Protein AF-A0A5K0VXI4-F1 (afdb_monomer_lite)

pLDDT: mean 77.42, std 13.48, range [48.38, 95.31]

Radius of gyration: 17.02 Å; chains: 1; bounding box: 46×22×40 Å

InterPro domains:
  IPR001902 SLC26A/SulP transporter [PTHR11814] (1-54)
  IPR011547 SLC26A/SulP transporter domain [PF00916] (1-56)

Organism: NCBI:txid210225

Sequence (57 aa):
LGILVDFFSHATVVGFMGGTAIIIILQQLKGLLGLEHFTHKTNVVSVMQSVSSQTHE

Structure (mmCIF, N/CA/C/O backbone):
data_AF-A0A5K0VXI4-F1
#
_entry.id   AF-A0A5K0VXI4-F1
#
loop_
_atom_site.group_PDB
_atom_site.id
_atom_site.type_symbol
_atom_site.label_atom_id
_atom_site.label_alt_id
_atom_site.label_comp_id
_atom_site.label_asym_id
_atom_site.label_entity_id
_atom_site.label_seq_id
_atom_site.pdbx_PDB_ins_code
_atom_site.Cartn_x
_atom_site.Cartn_y
_atom_site.Cartn_z
_atom_site.occupancy
_atom_site.B_iso_or_equiv
_atom_site.auth_seq_id
_atom_site.auth_comp_id
_atom_site.auth_asym_id
_atom_site.auth_atom_id
_atom_site.pdbx_PDB_model_num
ATOM 1 N N . LEU A 1 1 ? 19.428 -6.941 -22.779 1.00 68.31 1 LEU A N 1
ATOM 2 C CA . LEU A 1 1 ? 19.442 -6.393 -21.400 1.00 68.31 1 LEU A CA 1
ATOM 3 C C . LEU A 1 1 ? 18.516 -5.183 -21.237 1.00 68.31 1 LEU A C 1
ATOM 5 O O . LEU A 1 1 ? 17.849 -5.118 -20.218 1.00 68.31 1 LEU A O 1
ATOM 9 N N . GLY A 1 2 ? 18.388 -4.291 -22.233 1.00 85.06 2 GLY A N 1
ATOM 10 C CA . GLY A 1 2 ? 17.508 -3.109 -22.145 1.00 85.06 2 GLY A CA 1
ATOM 11 C C . GLY A 1 2 ? 16.007 -3.392 -21.968 1.00 85.06 2 GLY A C 1
ATOM 12 O O . GLY A 1 2 ? 15.385 -2.755 -21.135 1.00 85.06 2 GLY A O 1
ATOM 13 N N . ILE A 1 3 ? 15.441 -4.390 -22.664 1.00 87.69 3 ILE A N 1
ATOM 14 C CA . ILE A 1 3 ? 13.993 -4.701 -22.601 1.00 87.69 3 ILE A CA 1
ATOM 15 C C . ILE A 1 3 ? 13.542 -5.125 -21.193 1.00 87.69 3 ILE A C 1
ATOM 17 O O . ILE A 1 3 ? 12.482 -4.714 -20.734 1.00 87.69 3 ILE A O 1
ATOM 21 N N . LEU A 1 4 ? 14.349 -5.925 -20.483 1.00 85.81 4 LEU A N 1
ATOM 22 C CA . LEU A 1 4 ? 14.019 -6.316 -19.109 1.00 85.81 4 LEU A CA 1
ATOM 23 C C . LEU A 1 4 ? 14.124 -5.120 -18.157 1.00 85.81 4 LEU A C 1
ATOM 25 O O . LEU A 1 4 ? 13.250 -4.937 -17.321 1.00 85.81 4 LEU A O 1
ATOM 29 N N . VAL A 1 5 ? 15.166 -4.296 -18.291 1.00 87.06 5 VAL A N 1
ATOM 30 C CA . VAL A 1 5 ? 15.352 -3.113 -17.434 1.00 87.06 5 VAL A CA 1
ATOM 31 C C . VAL A 1 5 ? 14.219 -2.106 -17.631 1.00 87.06 5 VAL A C 1
ATOM 33 O O . VAL A 1 5 ? 13.708 -1.585 -16.647 1.00 87.06 5 VAL A O 1
ATOM 36 N N . ASP A 1 6 ? 13.776 -1.886 -18.866 1.00 86.88 6 ASP A N 1
ATOM 37 C CA . ASP A 1 6 ? 12.648 -1.005 -19.182 1.00 86.88 6 ASP A CA 1
ATOM 38 C C . ASP A 1 6 ? 11.328 -1.512 -18.569 1.00 86.88 6 ASP A C 1
ATOM 40 O O . ASP A 1 6 ? 10.632 -0.767 -17.875 1.00 86.88 6 ASP A O 1
ATOM 44 N N . PHE A 1 7 ? 11.048 -2.815 -18.695 1.00 87.75 7 PHE A N 1
ATOM 45 C CA . PHE A 1 7 ? 9.877 -3.450 -18.081 1.00 87.75 7 PHE A CA 1
ATOM 46 C C . PHE A 1 7 ? 9.884 -3.340 -16.549 1.00 87.75 7 PHE A C 1
ATOM 48 O O . PHE A 1 7 ? 8.886 -2.943 -15.944 1.00 87.75 7 PHE A O 1
ATOM 55 N N . PHE A 1 8 ? 11.016 -3.646 -15.910 1.00 90.38 8 PHE A N 1
ATOM 56 C CA . PHE A 1 8 ? 11.158 -3.523 -14.458 1.00 90.38 8 PHE A CA 1
ATOM 57 C C . PHE A 1 8 ? 11.068 -2.066 -13.992 1.00 90.38 8 PHE A C 1
ATOM 59 O O . PHE A 1 8 ? 10.456 -1.799 -12.958 1.00 90.38 8 PHE A O 1
ATOM 66 N N . SER A 1 9 ? 11.630 -1.119 -14.744 1.00 91.69 9 SER A N 1
ATOM 67 C CA . SER A 1 9 ? 11.578 0.306 -14.408 1.00 91.69 9 SER A CA 1
ATOM 68 C C . SER A 1 9 ? 10.142 0.829 -14.468 1.00 91.69 9 SER A C 1
ATOM 70 O O . SER A 1 9 ? 9.683 1.478 -13.528 1.00 91.69 9 SER A O 1
ATOM 72 N N . HIS A 1 10 ? 9.389 0.474 -15.512 1.00 90.81 10 HIS A N 1
ATOM 73 C CA . HIS A 1 10 ? 7.979 0.841 -15.631 1.00 90.81 10 HIS A CA 1
ATOM 74 C C . HIS A 1 10 ? 7.128 0.199 -14.527 1.00 90.81 10 HIS A C 1
ATOM 76 O O . HIS A 1 10 ? 6.370 0.891 -13.849 1.00 90.81 10 HIS A O 1
ATOM 82 N N . ALA A 1 11 ? 7.304 -1.102 -14.275 1.00 91.81 11 ALA A N 1
ATOM 83 C CA . ALA A 1 11 ? 6.592 -1.813 -13.215 1.00 91.81 11 ALA A CA 1
ATOM 84 C C . ALA A 1 11 ? 6.898 -1.247 -11.817 1.00 91.81 11 ALA A C 1
ATOM 86 O O . ALA A 1 11 ? 6.001 -1.160 -10.982 1.00 91.81 11 ALA A O 1
ATOM 87 N N . THR A 1 12 ? 8.135 -0.811 -11.567 1.00 93.56 12 THR A N 1
ATOM 88 C CA . THR A 1 12 ? 8.529 -0.196 -10.289 1.00 93.56 12 THR A CA 1
ATOM 89 C C . THR A 1 12 ? 7.880 1.173 -10.109 1.00 93.56 12 THR A C 1
ATOM 91 O O . THR A 1 12 ? 7.344 1.458 -9.040 1.00 93.56 12 THR A O 1
ATOM 94 N N . VAL A 1 13 ? 7.869 2.008 -11.154 1.00 93.31 13 VAL A N 1
ATOM 95 C CA . VAL A 1 13 ? 7.219 3.329 -11.118 1.00 93.31 13 VAL A CA 1
ATOM 96 C C . VAL A 1 13 ? 5.708 3.188 -10.937 1.00 93.31 13 VAL A C 1
ATOM 98 O O . VAL A 1 13 ? 5.134 3.857 -10.079 1.00 93.31 13 VAL A O 1
ATOM 101 N N . VAL A 1 14 ? 5.067 2.281 -11.678 1.00 94.25 14 VAL A N 1
ATOM 102 C CA . VAL A 1 14 ? 3.629 2.001 -11.546 1.00 94.25 14 VAL A CA 1
ATOM 103 C C . VAL A 1 14 ? 3.308 1.387 -10.182 1.00 94.25 14 VAL A C 1
ATOM 105 O O . VAL A 1 14 ? 2.334 1.785 -9.551 1.00 94.25 14 VAL A O 1
ATOM 108 N N . GLY A 1 15 ? 4.141 0.476 -9.674 1.00 94.19 15 GLY A N 1
ATOM 109 C CA . GLY A 1 15 ? 3.981 -0.115 -8.344 1.00 94.19 15 GLY A CA 1
ATOM 110 C C . GLY A 1 15 ? 4.100 0.919 -7.221 1.00 94.19 15 GLY A C 1
ATOM 111 O O . GLY A 1 15 ? 3.275 0.942 -6.307 1.00 94.19 15 GLY A O 1
ATOM 112 N N . PHE A 1 16 ? 5.069 1.830 -7.317 1.00 94.94 16 PHE A N 1
ATOM 113 C CA . PHE A 1 16 ? 5.223 2.940 -6.375 1.00 94.94 16 PHE A CA 1
ATOM 114 C C . PHE A 1 16 ? 4.053 3.931 -6.458 1.00 94.94 16 PHE A C 1
ATOM 116 O O . PHE A 1 16 ? 3.514 4.350 -5.429 1.00 94.94 16 PHE A O 1
ATOM 123 N N . MET A 1 17 ? 3.611 4.270 -7.672 1.00 95.12 17 MET A N 1
ATOM 124 C CA . MET A 1 17 ? 2.449 5.132 -7.903 1.00 95.12 17 MET A CA 1
ATOM 125 C C . MET A 1 17 ? 1.151 4.499 -7.370 1.00 95.12 17 MET A C 1
ATOM 127 O O . MET A 1 17 ? 0.340 5.178 -6.748 1.00 95.12 17 MET A O 1
ATOM 131 N N . GLY A 1 18 ? 0.975 3.186 -7.528 1.00 95.31 18 GLY A N 1
ATOM 132 C CA . GLY A 1 18 ? -0.154 2.446 -6.960 1.00 95.31 18 GLY A CA 1
ATOM 133 C C . GLY A 1 18 ? -0.130 2.425 -5.431 1.00 95.31 18 GLY A C 1
ATOM 134 O O . GLY A 1 18 ? -1.138 2.715 -4.788 1.00 95.31 18 GLY A O 1
ATOM 135 N N . GLY A 1 19 ? 1.036 2.159 -4.833 1.00 91.94 19 GLY A N 1
ATOM 136 C CA . GLY A 1 19 ? 1.209 2.201 -3.380 1.00 91.94 19 GLY A CA 1
ATOM 137 C C . GLY A 1 19 ? 0.911 3.584 -2.795 1.00 91.94 19 GLY A C 1
ATOM 138 O O . GLY A 1 19 ? 0.183 3.701 -1.810 1.00 91.94 19 GLY A O 1
ATOM 139 N N . THR A 1 20 ? 1.411 4.644 -3.431 1.00 93.56 20 THR A N 1
ATOM 140 C CA . THR A 1 20 ? 1.126 6.028 -3.018 1.00 93.56 20 THR A CA 1
ATOM 141 C C . THR A 1 20 ? -0.348 6.392 -3.189 1.00 93.56 20 THR A C 1
ATOM 143 O O . THR A 1 20 ? -0.919 6.986 -2.276 1.00 93.56 20 THR A O 1
ATOM 146 N N . ALA A 1 21 ? -1.003 5.974 -4.276 1.00 93.38 21 ALA A N 1
ATOM 147 C CA . ALA A 1 21 ? -2.435 6.194 -4.476 1.00 93.38 21 ALA A CA 1
ATOM 148 C C . ALA A 1 21 ? -3.290 5.562 -3.364 1.00 93.38 21 ALA A C 1
ATOM 150 O O . ALA A 1 21 ? -4.201 6.215 -2.862 1.00 93.38 21 ALA A O 1
ATOM 151 N N . ILE A 1 22 ? -2.968 4.341 -2.916 1.00 87.75 22 ILE A N 1
ATOM 152 C CA . ILE A 1 22 ? -3.675 3.681 -1.802 1.00 87.75 22 ILE A CA 1
ATOM 153 C C . ILE A 1 22 ? -3.569 4.514 -0.519 1.00 87.75 22 ILE A C 1
ATOM 155 O O . ILE A 1 22 ? -4.574 4.763 0.146 1.00 87.75 22 ILE A O 1
ATOM 159 N N . ILE A 1 23 ? -2.367 4.990 -0.182 1.00 86.44 23 ILE A N 1
ATOM 160 C CA . ILE A 1 23 ? -2.153 5.824 1.007 1.00 86.44 23 ILE A CA 1
ATOM 161 C C . ILE A 1 23 ? -2.914 7.149 0.897 1.00 86.44 23 ILE A C 1
ATOM 163 O O . ILE A 1 23 ? -3.546 7.567 1.866 1.00 86.44 23 ILE A O 1
ATOM 167 N N . ILE A 1 24 ? -2.902 7.785 -0.275 1.00 88.69 24 ILE A N 1
ATOM 168 C CA . ILE A 1 24 ? -3.636 9.031 -0.517 1.00 88.69 24 ILE A CA 1
ATOM 169 C C . ILE A 1 24 ?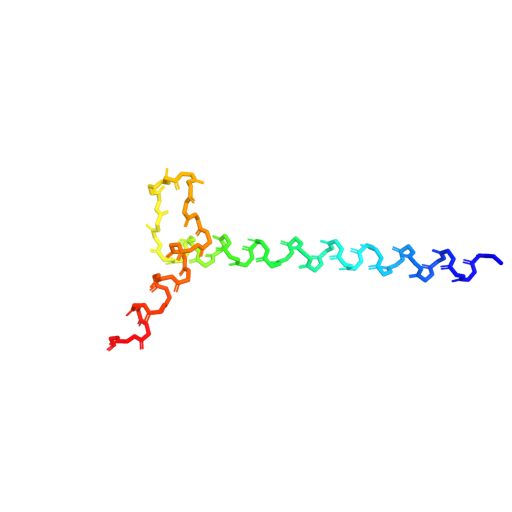 -5.142 8.796 -0.380 1.00 88.69 24 ILE A C 1
ATOM 171 O O . ILE A 1 24 ? -5.794 9.561 0.317 1.00 88.69 24 ILE A O 1
ATOM 175 N N . ILE A 1 25 ? -5.701 7.731 -0.959 1.00 86.88 25 ILE A N 1
ATOM 176 C CA . ILE A 1 25 ? -7.133 7.408 -0.837 1.00 86.88 25 ILE A CA 1
ATOM 177 C C . ILE A 1 25 ? -7.523 7.203 0.632 1.00 86.88 25 ILE A C 1
ATOM 179 O O . ILE A 1 25 ? -8.539 7.735 1.072 1.00 86.88 25 ILE A O 1
ATOM 183 N N . LEU A 1 26 ? -6.698 6.506 1.420 1.00 83.75 26 LEU A N 1
ATOM 184 C CA . LEU A 1 26 ? -6.932 6.346 2.860 1.00 83.75 26 LEU A CA 1
ATOM 185 C C . LEU A 1 26 ? -6.867 7.684 3.613 1.00 83.75 26 LEU A C 1
ATOM 187 O O . LEU A 1 26 ? -7.650 7.915 4.534 1.00 83.75 26 LEU A O 1
ATOM 191 N N . GLN A 1 27 ? -5.964 8.583 3.218 1.00 80.44 27 GLN A N 1
ATOM 192 C CA . GLN A 1 27 ? -5.881 9.932 3.781 1.00 80.44 27 GLN A CA 1
ATOM 193 C C . GLN A 1 27 ? -7.076 10.811 3.373 1.00 80.44 27 GLN A C 1
ATOM 195 O O . GLN A 1 27 ? -7.592 11.545 4.213 1.00 80.44 27 GLN A O 1
ATOM 200 N N . GLN A 1 28 ? -7.559 10.707 2.132 1.00 81.56 28 GLN A N 1
ATOM 201 C CA . GLN A 1 28 ? -8.754 11.410 1.650 1.00 81.56 28 GLN A CA 1
ATOM 202 C C . GLN A 1 28 ? -10.015 10.904 2.358 1.00 81.56 28 GLN A C 1
ATOM 204 O O . GLN A 1 28 ? -10.824 11.706 2.815 1.00 81.56 28 GLN A O 1
ATOM 209 N N . LEU A 1 29 ? -10.145 9.586 2.541 1.00 81.31 29 LEU A N 1
ATOM 210 C CA . LEU A 1 29 ? -11.236 8.971 3.299 1.00 81.31 29 LEU A CA 1
ATOM 211 C C . LEU A 1 29 ? -11.241 9.435 4.760 1.00 81.31 29 LEU A C 1
ATOM 213 O O . LEU A 1 29 ? -12.290 9.732 5.321 1.00 81.31 29 LEU A O 1
ATOM 217 N N . LYS A 1 30 ? -10.060 9.580 5.366 1.00 72.75 30 LYS A N 1
ATOM 218 C CA . LYS A 1 30 ? -9.924 10.169 6.700 1.00 72.75 30 LYS A CA 1
ATOM 219 C C . LYS A 1 30 ? -10.374 11.634 6.756 1.00 72.75 30 LYS A C 1
ATOM 221 O O . LYS A 1 30 ? -11.004 12.025 7.736 1.00 72.75 30 LYS A O 1
ATOM 226 N N . GLY A 1 31 ? -10.039 12.429 5.739 1.00 74.81 31 GLY A N 1
ATOM 227 C CA . GLY A 1 31 ? -10.504 13.813 5.611 1.00 74.81 31 GLY A CA 1
ATOM 228 C C . GLY A 1 31 ? -12.022 13.905 5.442 1.00 74.81 31 GLY A C 1
ATOM 229 O O . GLY A 1 31 ? -12.654 14.740 6.079 1.00 74.81 31 GLY A O 1
ATOM 230 N N . LEU A 1 32 ? -12.616 12.994 4.664 1.00 77.12 32 LEU A N 1
ATOM 231 C CA . LEU A 1 32 ? -14.065 12.905 4.461 1.00 77.12 32 LEU A CA 1
ATOM 232 C C . LEU A 1 32 ? -14.824 12.563 5.757 1.00 77.12 32 LEU A C 1
ATOM 234 O O . LEU A 1 32 ? -15.907 13.087 5.984 1.00 77.12 32 LEU A O 1
ATOM 238 N N . LEU A 1 33 ? -14.243 11.723 6.620 1.00 71.25 33 LEU A N 1
ATOM 239 C CA . LEU A 1 33 ? -14.825 11.316 7.907 1.00 71.25 33 LEU A CA 1
ATOM 240 C C . LEU A 1 33 ? -14.611 12.339 9.045 1.00 71.25 33 LEU A C 1
ATOM 242 O O . LEU A 1 33 ? -14.985 12.066 10.183 1.00 71.25 33 LEU A O 1
ATOM 246 N N . GLY A 1 34 ? -13.992 13.498 8.782 1.00 67.81 34 GLY A N 1
ATOM 247 C CA . GLY A 1 34 ? -13.869 14.591 9.762 1.00 67.81 34 GLY A CA 1
ATOM 248 C C . GLY A 1 34 ? -12.950 14.303 10.959 1.00 67.81 34 GLY A C 1
ATOM 249 O O . GLY A 1 34 ? -13.021 14.977 11.985 1.00 67.81 34 GLY A O 1
ATOM 250 N N . LEU A 1 35 ? -12.071 13.302 10.856 1.00 67.19 35 LEU A N 1
ATOM 251 C CA . LEU A 1 35 ? -11.174 12.885 11.939 1.00 67.19 35 LEU A CA 1
ATOM 252 C C . LEU A 1 35 ? -9.96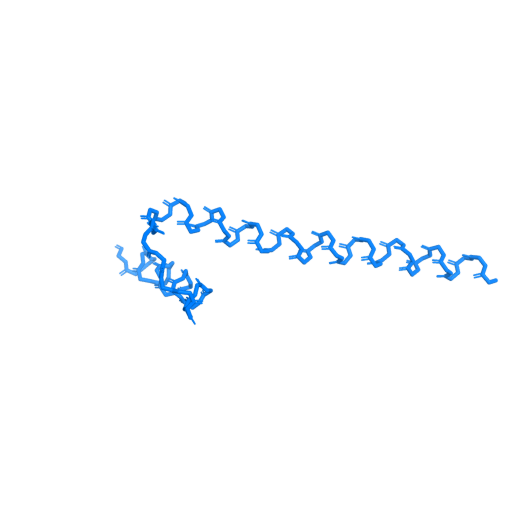2 13.831 12.043 1.00 67.19 35 LEU A C 1
ATOM 254 O O . LEU A 1 35 ? -8.846 13.452 11.695 1.00 67.19 35 LEU A O 1
ATOM 258 N N . GLU A 1 36 ? -10.150 15.073 12.486 1.00 58.06 36 GLU A N 1
ATOM 259 C CA . GLU A 1 36 ? -9.094 16.107 12.514 1.00 58.06 36 GLU A CA 1
ATOM 260 C C . GLU A 1 36 ? -8.065 15.917 13.655 1.00 58.06 36 GLU A C 1
ATOM 262 O O . GLU A 1 36 ? -6.894 16.267 13.507 1.00 58.06 36 GLU A O 1
ATOM 267 N N . HIS A 1 37 ? -8.452 15.283 14.770 1.00 56.53 37 HIS A N 1
ATOM 268 C CA . HIS A 1 37 ? -7.580 15.047 15.932 1.00 56.53 37 HIS A CA 1
ATOM 269 C C . HIS A 1 37 ? -6.845 13.697 15.845 1.00 56.53 37 HIS A C 1
ATOM 271 O O . HIS A 1 37 ? -7.438 12.622 15.923 1.00 56.53 37 HIS A O 1
ATOM 277 N N . PHE A 1 38 ? -5.524 13.743 15.670 1.00 54.44 38 PHE A N 1
ATOM 278 C CA . PHE A 1 38 ? -4.697 12.595 15.295 1.00 54.44 38 PHE A CA 1
ATOM 279 C C . PHE A 1 38 ? -3.956 11.974 16.492 1.00 54.44 38 PHE A C 1
ATOM 281 O O . PHE A 1 38 ? -3.016 12.559 17.023 1.00 54.44 38 PHE A O 1
ATOM 288 N N . THR A 1 39 ? -4.285 10.728 16.848 1.00 48.38 39 THR A N 1
ATOM 289 C CA . THR A 1 39 ? -3.368 9.849 17.596 1.00 48.38 39 THR A CA 1
ATOM 290 C C . THR A 1 39 ? -2.586 8.995 16.594 1.00 48.38 39 THR A C 1
ATOM 292 O O . THR A 1 39 ? -3.142 8.144 15.904 1.00 48.38 39 THR A O 1
ATOM 295 N N . HIS A 1 40 ? -1.275 9.229 16.501 1.00 55.97 40 HIS A N 1
ATOM 296 C CA . HIS A 1 40 ? -0.355 8.691 15.483 1.00 55.97 40 HIS A CA 1
ATOM 297 C C . HIS A 1 40 ? -0.282 7.148 15.391 1.00 55.97 40 HIS A C 1
ATOM 299 O O . HIS A 1 40 ? 0.231 6.612 14.414 1.00 55.97 40 HIS A O 1
ATOM 305 N N . LYS A 1 41 ? -0.786 6.397 16.378 1.00 56.88 41 LYS A N 1
ATOM 306 C CA . LYS A 1 41 ? -0.620 4.932 16.436 1.00 56.88 41 LYS A CA 1
ATOM 307 C C . LYS A 1 41 ? -1.729 4.110 15.765 1.00 56.88 41 LYS A C 1
ATOM 309 O O . LYS A 1 41 ? -1.525 2.917 15.570 1.00 56.88 41 LYS A O 1
ATOM 314 N N . THR A 1 42 ? -2.845 4.720 15.355 1.00 56.56 42 THR A N 1
ATOM 315 C CA . THR A 1 42 ? -4.048 3.961 14.941 1.00 56.56 42 THR A CA 1
ATOM 316 C C . THR A 1 42 ? -4.615 4.393 13.582 1.00 56.56 42 THR A C 1
ATOM 318 O O . THR A 1 42 ? -5.736 4.052 13.252 1.00 56.56 42 THR A O 1
ATOM 321 N N . ASN A 1 43 ? -3.870 5.119 12.744 1.00 67.00 43 ASN A N 1
ATOM 322 C CA . ASN A 1 43 ? -4.447 5.828 11.590 1.00 67.00 43 ASN A CA 1
ATOM 323 C C . ASN A 1 43 ? -5.223 4.945 10.582 1.00 67.00 43 ASN A C 1
ATOM 325 O O . ASN A 1 43 ? -6.349 5.267 10.222 1.00 67.00 43 ASN A O 1
ATOM 329 N N . VAL A 1 44 ? -4.656 3.812 10.149 1.00 67.50 44 VAL A N 1
ATOM 330 C CA . VAL A 1 44 ? -5.327 2.906 9.190 1.00 67.50 44 VAL A CA 1
ATOM 331 C C . VAL A 1 44 ? -6.448 2.110 9.862 1.00 67.50 44 VAL A C 1
ATOM 333 O O . VAL A 1 44 ? -7.529 1.962 9.298 1.00 67.50 44 VAL A O 1
ATOM 336 N N . VAL A 1 45 ? -6.209 1.638 11.088 1.00 72.56 45 VAL A N 1
ATOM 337 C CA . VAL A 1 45 ? -7.178 0.846 11.860 1.00 72.56 45 VAL A CA 1
ATOM 338 C C . VAL A 1 45 ? -8.396 1.693 12.237 1.00 72.56 45 VAL A C 1
ATOM 340 O O . VAL A 1 45 ? -9.520 1.233 12.085 1.00 72.56 45 VAL A O 1
ATOM 343 N N . SER A 1 46 ? -8.198 2.950 12.641 1.00 71.44 46 SER A N 1
ATOM 344 C CA . SER A 1 46 ? -9.275 3.89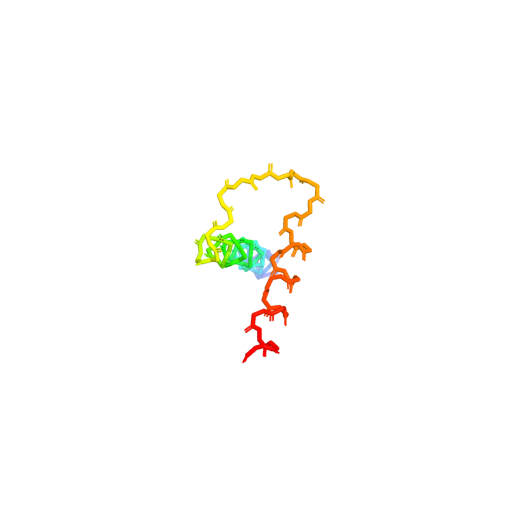3 12.960 1.00 71.44 46 SER A CA 1
ATOM 345 C C . SER A 1 46 ? -10.102 4.266 11.735 1.00 71.44 46 SER A C 1
ATOM 347 O O . SER A 1 46 ? -11.320 4.369 11.857 1.00 71.44 46 SER A O 1
ATOM 349 N N . VAL A 1 47 ? -9.485 4.432 10.557 1.00 71.19 47 VAL A N 1
ATOM 350 C CA . VAL A 1 47 ? -10.234 4.652 9.308 1.00 71.19 47 VAL A CA 1
ATOM 351 C C . VAL A 1 47 ? -11.065 3.416 8.969 1.00 71.19 47 VAL A C 1
ATOM 353 O O . VAL A 1 47 ? -12.266 3.547 8.759 1.00 71.19 47 VAL A O 1
ATOM 356 N N . MET A 1 48 ? -10.481 2.212 9.000 1.00 75.19 48 MET A N 1
ATOM 357 C CA . MET A 1 48 ? -11.239 0.978 8.746 1.00 75.19 48 MET A CA 1
ATOM 358 C C . MET A 1 48 ? -12.368 0.747 9.760 1.00 75.19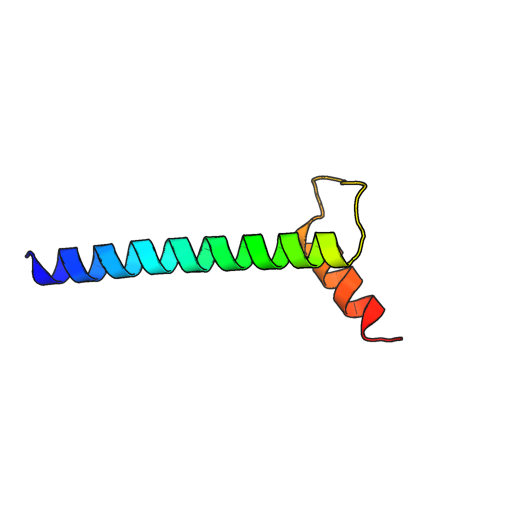 48 MET A C 1
ATOM 360 O O . MET A 1 48 ? -13.458 0.330 9.376 1.00 75.19 48 MET A O 1
ATOM 364 N N . GLN A 1 49 ? -12.143 1.055 11.038 1.00 75.12 49 GLN A N 1
ATOM 365 C CA . GLN A 1 49 ? -13.163 0.952 12.079 1.00 75.12 49 GLN A CA 1
ATOM 366 C C . GLN A 1 49 ? -14.278 1.990 11.895 1.00 75.12 49 GLN A C 1
ATOM 368 O O . GLN A 1 49 ? -15.444 1.649 12.063 1.00 75.12 49 GLN A O 1
ATOM 373 N N . SER A 1 50 ? -13.943 3.226 11.508 1.00 70.94 50 SER A N 1
ATOM 374 C CA . SER A 1 50 ? -14.932 4.285 11.254 1.00 70.94 50 SER A CA 1
ATOM 375 C C . SER A 1 50 ? -15.805 3.960 10.042 1.00 70.94 50 SER A C 1
ATOM 377 O O . SER A 1 50 ? -17.018 4.099 10.119 1.00 70.94 50 SER A O 1
ATOM 379 N N . VAL A 1 51 ? -15.212 3.445 8.959 1.00 71.69 51 VAL A N 1
ATOM 380 C CA . VAL A 1 51 ? -15.949 2.973 7.770 1.00 71.69 51 VAL A CA 1
ATOM 381 C C . VAL A 1 51 ? -16.877 1.806 8.120 1.00 71.69 51 VAL A C 1
ATOM 383 O O . VAL A 1 51 ? -18.030 1.792 7.699 1.00 71.69 51 VAL A O 1
ATOM 386 N N . SER A 1 52 ? -16.389 0.843 8.908 1.00 74.94 52 SER A N 1
ATOM 387 C CA . SER A 1 52 ? -17.173 -0.318 9.347 1.00 74.94 52 SER A C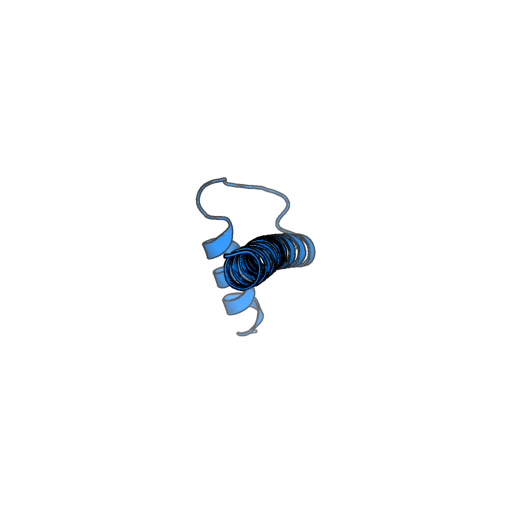A 1
ATOM 388 C C . SER A 1 52 ? -18.336 0.081 10.264 1.00 74.94 52 SER A C 1
ATOM 390 O O . SER A 1 52 ? -19.443 -0.420 10.099 1.00 74.94 52 SER A O 1
ATOM 392 N N . SER A 1 53 ? -18.112 1.028 11.183 1.00 70.88 53 SER A N 1
ATOM 393 C CA . SER A 1 53 ? -19.159 1.554 12.066 1.00 70.88 53 SER A CA 1
ATOM 394 C C . SER A 1 53 ? -20.216 2.353 11.300 1.00 70.88 53 SER A C 1
ATOM 396 O O . SER A 1 53 ? -21.395 2.127 11.523 1.00 70.88 53 SER A O 1
ATOM 398 N N . GLN A 1 54 ? -19.807 3.228 10.374 1.00 67.38 54 GLN A N 1
ATOM 399 C CA . GLN A 1 54 ? -20.713 4.056 9.561 1.00 67.38 54 GLN A CA 1
ATOM 400 C C . GLN A 1 54 ? -21.504 3.267 8.510 1.00 67.38 54 GLN A C 1
ATOM 402 O O . GLN A 1 54 ? -22.510 3.749 8.013 1.00 67.38 54 GLN A O 1
ATOM 407 N N . THR A 1 55 ? -21.051 2.069 8.137 1.00 66.44 55 THR A N 1
ATOM 408 C CA . THR A 1 55 ? -21.794 1.186 7.218 1.00 66.44 55 THR A CA 1
ATOM 409 C C . THR A 1 55 ? -22.849 0.346 7.956 1.00 66.44 55 THR A C 1
ATOM 411 O O . THR A 1 55 ? -23.695 -0.269 7.313 1.00 66.44 55 THR A O 1
ATOM 414 N N . HIS A 1 56 ? -22.792 0.276 9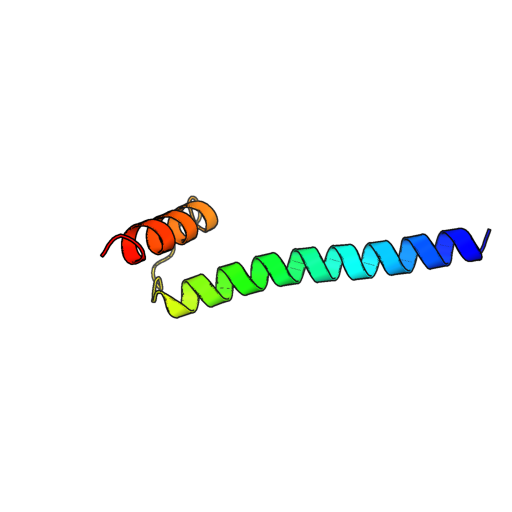.292 1.00 54.69 56 HIS A N 1
ATOM 415 C CA . HIS A 1 56 ? -23.702 -0.530 10.118 1.00 54.69 56 HIS A CA 1
ATOM 416 C C . HIS A 1 56 ? -24.816 0.287 10.801 1.00 54.69 56 HIS A C 1
ATOM 418 O O . HIS A 1 56 ? -25.534 -0.246 11.649 1.00 54.69 56 HIS A O 1
ATOM 424 N N . GLU A 1 57 ? -24.961 1.550 10.410 1.00 48.72 57 GLU A N 1
ATOM 425 C CA . GLU A 1 57 ? -26.096 2.447 10.666 1.00 48.72 57 GLU A CA 1
ATOM 426 C C . GLU A 1 57 ? -26.859 2.696 9.355 1.00 48.72 57 GLU A C 1
ATOM 428 O O . GLU A 1 57 ? -28.104 2.815 9.426 1.00 48.72 57 GLU A O 1
#

Secondary structure (DSSP, 8-state):
-HHHHHHHHHHHHHHHHHHHHHHHHHHHHHHHTT--S--TT-HHHHHHHHHHHHT--

Foldseek 3Di:
DVVVVVVVVVCVVVVVVVVVVVVVVLVVLCVVLVVPDDDPPCSNVVSVVSVVVVVVD